Protein AF-A0A4U0V556-F1 (afdb_monomer_lite)

Secondary structure (DSSP, 8-state):
-HHHHHHHHHHHHHHHTSHHHHTTHHHHTT--TTT-TT-SSPPPP------HHHHHHHHHHHHHHT--GGGSTT-EEEEE--SSSSSS-EEEEE-HHHHHHHHHHHHHHTTTS---SBTTB--HHHHHHHHHHHHHHHHHHT--THHHHHHHHHHHHHTTT-----

Organism: NCBI:txid329884

Sequence (166 aa):
MRSMFKPLIRKLIYKMLRREVWGYWYMTSQSGVGADPDLKELRKPWADPYSGHLLLMISLFSMLFSDGEFDKSDSLVFNWDPIFFGMGPESFKYNRLTLQQAILTQMEQGGWMGVCCEPNMVFIVCNQFPLIATRYTDVFNGTNMIDDVLPKYKAAWDKRGMMAEN

InterPro domains:
  IPR041411 Linalool dehydratase/isomerase [PF18566] (1-165)

Radius of gyration: 17.26 Å; chains: 1; bounding box: 44×42×45 Å

pLDDT: mean 92.65, std 6.15, range [59.47, 98.44]

Structure (mmCIF, N/CA/C/O backbone):
data_AF-A0A4U0V556-F1
#
_entry.id   AF-A0A4U0V556-F1
#
loop_
_atom_site.group_PDB
_atom_site.id
_atom_site.type_symbol
_atom_site.label_atom_id
_atom_site.label_alt_id
_atom_site.label_comp_id
_atom_site.label_asym_id
_atom_site.label_entity_id
_atom_site.label_seq_id
_atom_site.pdbx_PDB_ins_code
_atom_site.Cartn_x
_atom_site.Cartn_y
_atom_site.Cartn_z
_atom_site.occupancy
_atom_site.B_iso_or_equiv
_atom_site.auth_seq_id
_atom_site.auth_comp_id
_atom_site.auth_asym_id
_atom_site.auth_atom_id
_atom_site.pdbx_PDB_model_num
ATOM 1 N N . MET A 1 1 ? -12.673 -15.980 21.680 1.00 61.88 1 MET A N 1
ATOM 2 C CA . MET A 1 1 ? -11.358 -16.102 21.003 1.00 61.88 1 MET A CA 1
ATOM 3 C C . MET A 1 1 ? -10.995 -14.897 20.134 1.00 61.88 1 MET A C 1
ATOM 5 O O . MET A 1 1 ? -9.919 -14.363 20.354 1.00 61.88 1 MET A O 1
ATOM 9 N N . ARG A 1 2 ? -11.847 -14.416 19.205 1.00 74.44 2 ARG A N 1
ATOM 10 C CA . ARG A 1 2 ? -11.521 -13.255 18.336 1.00 74.44 2 ARG A CA 1
ATOM 11 C C . ARG A 1 2 ? -11.023 -12.019 19.109 1.00 74.44 2 ARG A C 1
ATOM 13 O O . ARG A 1 2 ? -9.970 -11.484 18.787 1.00 74.44 2 ARG A O 1
ATOM 20 N N . SER A 1 3 ? -11.701 -11.626 20.185 1.00 79.81 3 SER A N 1
ATOM 21 C CA . SER A 1 3 ? -11.329 -10.458 21.004 1.00 79.81 3 SER A CA 1
ATOM 22 C C . SER A 1 3 ? -9.899 -10.487 21.565 1.00 79.81 3 SER A C 1
ATOM 24 O O . SER A 1 3 ? -9.290 -9.431 21.706 1.00 79.81 3 SER A O 1
ATOM 26 N N . MET A 1 4 ? -9.335 -11.671 21.830 1.00 90.06 4 MET A N 1
ATOM 27 C CA . MET A 1 4 ? -7.977 -11.827 22.367 1.00 90.06 4 MET A CA 1
ATOM 28 C C . MET A 1 4 ? -6.893 -11.469 21.339 1.00 90.06 4 MET A C 1
ATOM 30 O O . MET A 1 4 ? -5.843 -10.947 21.704 1.00 90.06 4 MET A O 1
ATOM 34 N N . PHE A 1 5 ? -7.146 -11.712 20.049 1.00 93.38 5 PHE A N 1
ATOM 35 C CA . PHE A 1 5 ? -6.176 -11.450 18.981 1.00 93.38 5 PHE A CA 1
ATOM 36 C C . PHE A 1 5 ? -6.197 -10.003 18.489 1.00 93.38 5 PHE A C 1
ATOM 38 O O . PHE A 1 5 ? -5.204 -9.538 17.931 1.00 93.38 5 PHE A O 1
ATOM 45 N N . LYS A 1 6 ? -7.287 -9.265 18.730 1.00 95.38 6 LYS A N 1
ATOM 46 C CA . LYS A 1 6 ? -7.443 -7.878 18.271 1.00 95.38 6 LYS A CA 1
ATOM 47 C C . LYS A 1 6 ? -6.286 -6.969 18.720 1.00 95.38 6 LYS A C 1
ATOM 49 O O . LYS A 1 6 ? -5.671 -6.344 17.857 1.00 95.38 6 LYS A O 1
ATOM 54 N N . PRO A 1 7 ? -5.880 -6.933 20.007 1.00 96.25 7 PRO A N 1
ATOM 55 C CA . PRO A 1 7 ? -4.743 -6.114 20.429 1.00 96.25 7 PRO A CA 1
ATOM 56 C C . PRO A 1 7 ? -3.407 -6.566 19.824 1.00 96.25 7 PRO A C 1
ATOM 58 O O . PRO A 1 7 ? -2.525 -5.737 19.615 1.00 96.25 7 PRO A O 1
ATOM 61 N N . LEU A 1 8 ? -3.243 -7.865 19.549 1.00 95.94 8 LEU A N 1
ATOM 62 C CA . LEU A 1 8 ? -2.014 -8.412 18.971 1.00 95.94 8 LEU A CA 1
ATOM 63 C C . LEU A 1 8 ? -1.870 -8.011 17.501 1.00 95.94 8 LEU A C 1
ATOM 65 O O . LEU A 1 8 ? -0.832 -7.471 17.124 1.00 95.94 8 LEU A O 1
ATOM 69 N N . ILE A 1 9 ? -2.920 -8.190 16.695 1.00 96.12 9 ILE A N 1
ATOM 70 C CA . ILE A 1 9 ? -2.917 -7.798 15.277 1.00 96.12 9 ILE A CA 1
ATOM 71 C C . ILE A 1 9 ? -2.755 -6.281 15.147 1.00 96.12 9 ILE A C 1
ATOM 73 O O . ILE A 1 9 ? -1.932 -5.827 14.356 1.00 96.12 9 ILE A O 1
ATOM 77 N N . ARG A 1 10 ? -3.438 -5.493 15.989 1.00 96.81 10 ARG A N 1
ATOM 78 C CA . ARG A 1 10 ? -3.252 -4.035 16.039 1.00 96.81 10 ARG A CA 1
ATOM 79 C C . ARG A 1 10 ? -1.791 -3.650 16.283 1.00 96.81 10 ARG A C 1
ATOM 81 O O . ARG A 1 10 ? -1.244 -2.809 15.579 1.00 96.81 10 ARG A O 1
ATOM 88 N N . LYS A 1 11 ? -1.129 -4.281 17.260 1.00 96.94 11 LYS A N 1
ATOM 89 C CA . LYS A 1 11 ? 0.296 -4.032 17.537 1.00 96.94 11 LYS A CA 1
ATOM 90 C C . LYS A 1 11 ? 1.192 -4.424 16.360 1.00 96.94 11 LYS A C 1
ATOM 92 O O . LYS A 1 11 ? 2.176 -3.734 16.117 1.00 96.94 11 LYS A O 1
ATOM 97 N N . LEU A 1 12 ? 0.873 -5.500 15.638 1.00 96.50 12 LEU A N 1
ATOM 98 C CA . LEU A 1 12 ? 1.609 -5.884 14.428 1.00 96.50 12 LEU A CA 1
ATOM 99 C C . LEU A 1 12 ? 1.450 -4.841 13.315 1.00 96.50 12 LEU A C 1
ATOM 101 O O . LEU A 1 12 ? 2.449 -4.458 12.718 1.00 96.50 12 LEU A O 1
ATOM 105 N N . ILE A 1 13 ? 0.237 -4.325 13.096 1.00 96.94 13 ILE A N 1
ATOM 106 C CA . ILE A 1 13 ? -0.017 -3.238 12.137 1.00 96.94 13 ILE A CA 1
ATOM 107 C C . ILE A 1 13 ? 0.815 -2.002 12.498 1.00 96.94 13 ILE A C 1
ATOM 109 O O . ILE A 1 13 ? 1.548 -1.496 11.656 1.00 96.94 13 ILE A O 1
ATOM 113 N N . TYR A 1 14 ? 0.801 -1.562 13.760 1.00 96.75 14 TYR A N 1
ATOM 114 C CA . TYR A 1 14 ? 1.622 -0.419 14.177 1.00 96.75 14 TYR A CA 1
ATOM 115 C C . TYR A 1 14 ? 3.126 -0.671 14.041 1.00 96.75 14 TYR A C 1
ATOM 117 O O . TYR A 1 14 ? 3.873 0.254 13.729 1.00 96.75 14 TYR A O 1
ATOM 125 N N . LYS A 1 15 ? 3.593 -1.913 14.230 1.00 96.94 15 LYS A N 1
ATOM 126 C CA . LYS A 1 15 ? 4.992 -2.259 13.948 1.00 96.94 15 LYS A CA 1
ATOM 127 C C . LYS A 1 15 ? 5.330 -2.111 12.466 1.00 96.94 15 LYS A C 1
ATOM 129 O O . LYS A 1 15 ? 6.434 -1.677 12.183 1.00 96.94 15 LYS A O 1
ATOM 134 N N . MET A 1 16 ? 4.411 -2.407 11.549 1.00 95.81 16 MET A N 1
ATOM 135 C CA . MET A 1 16 ? 4.637 -2.226 10.109 1.00 95.81 16 MET A CA 1
ATOM 136 C C . MET A 1 16 ? 4.766 -0.753 9.689 1.00 95.81 16 MET A C 1
ATOM 138 O O . MET A 1 16 ? 5.393 -0.473 8.674 1.00 95.81 16 MET A O 1
ATOM 142 N N . LEU A 1 17 ? 4.222 0.190 10.468 1.00 95.25 17 LEU A N 1
ATOM 143 C CA . LEU A 1 17 ? 4.350 1.634 10.206 1.00 95.25 17 LEU A CA 1
ATOM 144 C C . LEU A 1 17 ? 5.705 2.212 10.634 1.00 95.25 17 LEU A C 1
ATOM 146 O O . LEU A 1 17 ? 6.052 3.341 10.284 1.00 95.25 17 LEU A O 1
ATOM 150 N N . ARG A 1 18 ? 6.484 1.454 11.407 1.00 95.06 18 ARG A N 1
ATOM 151 C CA . ARG A 1 18 ? 7.789 1.887 11.897 1.00 95.06 18 ARG A CA 1
ATOM 152 C C . ARG A 1 18 ? 8.787 2.032 10.756 1.00 95.06 18 ARG A C 1
ATOM 154 O O . ARG A 1 18 ? 8.919 1.123 9.939 1.00 95.06 18 ARG A O 1
ATOM 161 N N . ARG A 1 19 ? 9.551 3.128 10.757 1.00 92.81 19 ARG A N 1
ATOM 162 C CA . ARG A 1 19 ? 10.582 3.404 9.745 1.00 92.81 19 ARG A CA 1
ATOM 163 C C . ARG A 1 19 ? 11.612 2.288 9.627 1.00 92.81 19 ARG A C 1
ATOM 165 O O . ARG A 1 19 ? 12.120 2.050 8.544 1.00 92.81 19 ARG A O 1
ATOM 172 N N . GLU A 1 20 ? 11.887 1.544 10.689 1.00 93.31 20 GLU A N 1
ATOM 173 C CA . GLU A 1 20 ? 12.808 0.406 10.631 1.00 93.31 20 GLU A CA 1
ATOM 174 C C . GLU A 1 20 ? 12.302 -0.747 9.747 1.00 93.31 20 GLU A C 1
ATOM 176 O O . GLU A 1 20 ? 13.102 -1.574 9.322 1.00 93.31 20 GLU A O 1
ATOM 181 N N . VAL A 1 21 ? 10.998 -0.809 9.454 1.00 93.81 21 VAL A N 1
ATOM 182 C CA . VAL A 1 21 ? 10.405 -1.831 8.578 1.00 93.81 21 VAL A CA 1
ATOM 183 C C . VAL A 1 21 ? 10.465 -1.426 7.111 1.00 93.81 21 VAL A C 1
ATOM 185 O O . VAL A 1 21 ? 10.749 -2.266 6.265 1.00 93.81 21 VAL A O 1
ATOM 188 N N . TRP A 1 22 ? 10.203 -0.159 6.795 1.00 92.94 22 TRP A N 1
ATOM 189 C CA . TRP A 1 22 ? 10.047 0.298 5.408 1.00 92.94 22 TRP A CA 1
ATOM 190 C C . TRP A 1 22 ? 11.129 1.279 4.951 1.00 92.94 22 TRP A C 1
ATOM 192 O O . TRP A 1 22 ? 11.259 1.527 3.762 1.00 92.94 22 TRP A O 1
ATOM 202 N N . GLY A 1 23 ? 11.940 1.830 5.851 1.00 91.88 23 GLY A N 1
ATOM 203 C CA . GLY A 1 23 ? 12.896 2.902 5.552 1.00 91.88 23 GLY A CA 1
ATOM 204 C C . GLY A 1 23 ? 14.023 2.494 4.605 1.00 91.88 23 GLY A C 1
ATOM 205 O O . GLY A 1 23 ? 14.613 3.356 3.957 1.00 91.88 23 GLY A O 1
ATOM 206 N N . TYR A 1 24 ? 14.282 1.188 4.459 1.00 91.25 24 TYR A N 1
ATOM 207 C CA . TYR A 1 24 ? 15.180 0.667 3.423 1.00 91.25 24 TYR A CA 1
ATOM 208 C C . TYR A 1 24 ? 14.713 1.063 2.012 1.00 91.25 24 TYR A C 1
ATOM 210 O O . TYR A 1 24 ? 15.538 1.236 1.114 1.00 91.25 24 TYR A O 1
ATOM 218 N N . TRP A 1 25 ? 13.400 1.254 1.835 1.00 90.81 25 TRP A N 1
ATOM 219 C CA . TRP A 1 25 ? 12.771 1.590 0.566 1.00 90.81 25 TRP A CA 1
ATOM 220 C C . TRP A 1 25 ? 13.351 2.845 -0.065 1.00 90.81 25 TRP A C 1
ATOM 222 O O . TRP A 1 25 ? 13.586 2.866 -1.268 1.00 90.81 25 TRP A O 1
ATOM 232 N N . TYR A 1 26 ? 13.667 3.858 0.742 1.00 90.31 26 TYR A N 1
ATOM 233 C CA . TYR A 1 26 ? 14.275 5.089 0.247 1.00 90.31 26 TYR A CA 1
ATOM 234 C C . TYR A 1 26 ? 15.522 4.801 -0.600 1.00 90.31 26 TYR A C 1
ATOM 236 O O . TYR A 1 26 ? 15.685 5.353 -1.686 1.00 90.31 26 TYR A O 1
ATOM 244 N N . MET A 1 27 ? 16.365 3.866 -0.153 1.00 90.75 27 MET A N 1
ATOM 245 C CA . MET A 1 27 ? 17.551 3.456 -0.901 1.00 90.75 27 MET A CA 1
ATOM 246 C C . MET A 1 27 ? 17.195 2.559 -2.088 1.00 90.75 27 MET A C 1
ATOM 248 O O . MET A 1 27 ? 17.664 2.813 -3.193 1.00 90.75 27 MET A O 1
ATOM 252 N N . THR A 1 28 ? 16.341 1.555 -1.887 1.00 91.12 28 THR A N 1
ATOM 253 C CA . THR A 1 28 ? 15.941 0.604 -2.939 1.00 91.12 28 THR A CA 1
ATOM 254 C C . THR A 1 28 ? 15.227 1.274 -4.115 1.00 91.12 28 THR A C 1
ATOM 256 O O . THR A 1 28 ? 15.431 0.880 -5.261 1.00 91.12 28 THR A O 1
ATOM 259 N N . SER A 1 29 ? 14.437 2.315 -3.853 1.00 90.50 29 SER A N 1
ATOM 260 C CA . SER A 1 29 ? 13.661 3.062 -4.849 1.00 90.50 29 SER A CA 1
ATOM 261 C C . SER A 1 29 ? 14.529 3.694 -5.950 1.00 90.50 29 SER A C 1
ATOM 263 O O . SER A 1 29 ? 14.090 3.862 -7.088 1.00 90.50 29 SER A O 1
ATOM 265 N N . GLN A 1 30 ? 15.807 3.940 -5.655 1.00 92.69 30 GLN A N 1
ATOM 266 C CA . GLN A 1 30 ? 16.780 4.497 -6.596 1.00 92.69 30 GLN A CA 1
ATOM 267 C C . GLN A 1 30 ? 17.181 3.525 -7.721 1.00 92.69 30 GLN A C 1
ATOM 269 O O . GLN A 1 30 ? 17.768 3.956 -8.716 1.00 92.69 30 GLN A O 1
ATOM 274 N N . SER A 1 31 ? 16.802 2.245 -7.612 1.00 92.44 31 SER A N 1
ATOM 275 C CA . SER A 1 31 ? 17.147 1.167 -8.547 1.00 92.44 31 SER A CA 1
ATOM 276 C C . SER A 1 31 ? 18.655 0.875 -8.620 1.00 92.44 31 SER A C 1
ATOM 278 O O . SER A 1 31 ? 19.474 1.450 -7.904 1.00 92.44 31 SER A O 1
ATOM 280 N N . GLY A 1 32 ? 19.026 -0.069 -9.480 1.00 92.75 32 GLY A N 1
ATOM 281 C CA . GLY A 1 32 ? 20.406 -0.398 -9.811 1.00 92.75 32 GLY A CA 1
ATOM 282 C C . GLY A 1 32 ? 20.486 -1.111 -11.157 1.00 92.75 32 GLY A C 1
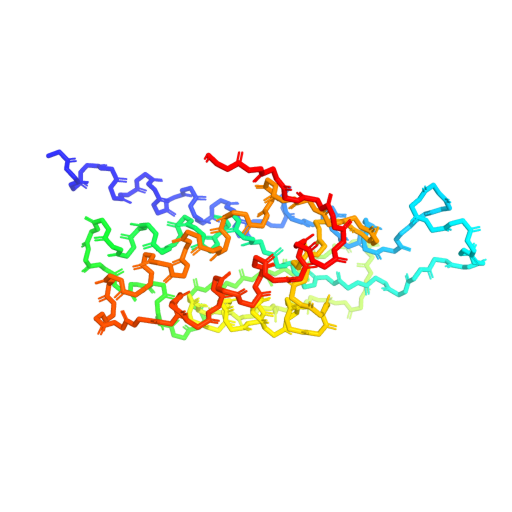ATOM 283 O O . GLY A 1 32 ? 19.493 -1.657 -11.635 1.00 92.75 32 GLY A O 1
ATOM 284 N N . VAL A 1 33 ? 21.682 -1.149 -11.750 1.00 93.88 33 VAL A N 1
ATOM 285 C CA . VAL A 1 33 ? 21.904 -1.683 -13.111 1.00 93.88 33 VAL A CA 1
ATOM 286 C C . VAL A 1 33 ? 21.487 -3.147 -13.298 1.00 93.88 33 VAL A C 1
ATOM 288 O O . VAL A 1 33 ? 21.217 -3.574 -14.412 1.00 93.88 33 VAL A O 1
ATOM 291 N N . GLY A 1 34 ? 21.395 -3.925 -12.213 1.00 90.81 34 GLY A N 1
ATOM 292 C CA . GLY A 1 34 ? 20.877 -5.296 -12.262 1.00 90.81 34 GLY A CA 1
ATOM 293 C C . GLY A 1 34 ? 19.364 -5.381 -12.509 1.00 90.81 34 GLY A C 1
ATOM 294 O O . GLY A 1 34 ? 18.911 -6.331 -13.136 1.00 90.81 34 GLY A O 1
ATOM 295 N N . ALA A 1 35 ? 18.593 -4.395 -12.040 1.00 87.81 35 ALA A N 1
ATOM 296 C CA . ALA A 1 35 ? 17.143 -4.300 -12.255 1.00 87.81 35 ALA A CA 1
ATOM 297 C C . ALA A 1 35 ? 16.779 -3.369 -13.430 1.00 87.81 35 ALA A C 1
ATOM 299 O O . ALA A 1 35 ? 15.662 -3.409 -13.947 1.00 87.81 35 ALA A O 1
ATOM 300 N N . ASP A 1 36 ? 17.712 -2.513 -13.848 1.00 90.38 36 ASP A N 1
ATOM 301 C CA . ASP A 1 36 ? 17.558 -1.574 -14.957 1.00 90.38 36 ASP A CA 1
ATOM 302 C C . ASP A 1 36 ? 18.888 -1.428 -15.725 1.00 90.38 36 ASP A C 1
ATOM 304 O O . ASP A 1 36 ? 19.693 -0.556 -15.392 1.00 90.38 36 ASP A O 1
ATOM 308 N N . PRO A 1 37 ? 19.165 -2.288 -16.724 1.00 92.50 37 PRO A N 1
ATOM 309 C CA . PRO A 1 37 ? 20.447 -2.292 -17.440 1.00 92.50 37 PRO A CA 1
ATOM 310 C C . PRO A 1 37 ? 20.787 -0.978 -18.154 1.00 92.50 37 PRO A C 1
ATOM 312 O O . PRO A 1 37 ? 21.962 -0.682 -18.379 1.00 92.50 37 PRO A O 1
ATOM 315 N N . ASP A 1 38 ? 19.774 -0.178 -18.492 1.00 93.00 38 ASP A N 1
ATOM 316 C CA . ASP A 1 38 ? 19.943 1.096 -19.191 1.00 93.00 38 ASP A CA 1
ATOM 317 C C . ASP A 1 38 ? 20.178 2.279 -18.238 1.00 93.00 38 ASP A C 1
ATOM 319 O O . ASP A 1 38 ? 20.484 3.387 -18.692 1.00 93.00 38 ASP A O 1
ATOM 323 N N . LEU A 1 39 ? 20.099 2.051 -16.921 1.00 94.00 39 LEU A N 1
ATOM 324 C CA . LEU A 1 39 ? 20.255 3.071 -15.889 1.00 94.00 39 LEU A CA 1
ATOM 325 C C . LEU A 1 39 ? 21.634 3.746 -15.969 1.00 94.00 39 LEU A C 1
ATOM 327 O O . LEU A 1 39 ? 22.672 3.111 -15.777 1.00 94.00 39 LEU A O 1
ATOM 331 N N . LYS A 1 40 ? 21.647 5.057 -16.242 1.00 94.94 40 LYS A N 1
ATOM 332 C CA . LYS A 1 40 ? 22.875 5.877 -16.314 1.00 94.94 40 LYS A CA 1
ATOM 333 C C . LYS A 1 40 ? 23.192 6.612 -15.015 1.00 94.94 40 LYS A C 1
ATOM 335 O O . LYS A 1 40 ? 24.354 6.884 -14.736 1.00 94.94 40 LYS A O 1
ATOM 340 N N . GLU A 1 41 ? 22.166 6.901 -14.225 1.00 95.12 41 GLU A N 1
ATOM 341 C CA . GLU A 1 41 ? 22.252 7.530 -12.910 1.00 95.12 41 GLU A CA 1
ATOM 342 C C . GLU A 1 41 ? 21.183 6.943 -11.988 1.00 95.12 41 GLU A C 1
ATOM 344 O O . GLU A 1 41 ? 20.167 6.431 -12.461 1.00 95.12 41 GLU A O 1
ATOM 349 N N . LEU A 1 42 ? 21.406 7.002 -10.674 1.00 93.94 42 LEU A N 1
ATOM 350 C CA . LEU A 1 42 ? 20.409 6.564 -9.700 1.00 93.94 42 LEU A CA 1
ATOM 351 C C . LEU A 1 42 ? 19.113 7.366 -9.867 1.00 93.94 42 LEU A C 1
ATOM 353 O O . LEU A 1 42 ? 19.141 8.586 -10.041 1.00 93.94 42 LEU A O 1
ATOM 357 N N . ARG A 1 43 ? 17.966 6.683 -9.790 1.00 92.00 43 ARG A N 1
ATOM 358 C CA . ARG A 1 43 ? 16.663 7.357 -9.830 1.00 92.00 43 ARG A CA 1
ATOM 359 C C . ARG A 1 43 ? 16.517 8.255 -8.604 1.00 92.00 43 ARG A C 1
ATOM 361 O O . ARG A 1 43 ? 17.107 7.994 -7.558 1.00 92.00 43 ARG A O 1
ATOM 368 N N . LYS A 1 44 ? 15.679 9.289 -8.707 1.00 90.62 44 LYS A N 1
ATOM 369 C CA . LYS A 1 44 ? 15.328 10.101 -7.536 1.00 90.62 44 LYS A CA 1
ATOM 370 C C . LYS A 1 44 ? 14.670 9.202 -6.481 1.00 90.62 44 LYS A C 1
ATOM 372 O O . LYS A 1 44 ? 13.698 8.526 -6.825 1.00 90.62 44 LYS A O 1
ATOM 377 N N . PRO A 1 45 ? 15.172 9.183 -5.236 1.00 87.25 45 PRO A N 1
ATOM 378 C CA . PRO A 1 45 ? 14.556 8.393 -4.185 1.00 87.25 45 PRO A CA 1
ATOM 379 C C . PRO A 1 45 ? 13.162 8.937 -3.865 1.00 87.25 45 PRO A C 1
ATOM 381 O O . PRO A 1 45 ? 12.935 10.147 -3.926 1.00 87.25 45 PRO A O 1
ATOM 384 N N . TRP A 1 46 ? 12.244 8.056 -3.474 1.00 83.81 46 TRP A N 1
ATOM 385 C CA . TRP A 1 46 ? 10.972 8.456 -2.875 1.00 83.81 46 TRP A CA 1
ATOM 386 C C . TRP A 1 46 ? 10.756 7.706 -1.563 1.00 83.81 46 TRP A C 1
ATOM 388 O O . TRP A 1 46 ? 10.890 6.486 -1.488 1.00 83.81 46 TRP A O 1
ATOM 398 N N . ALA A 1 47 ? 10.449 8.456 -0.505 1.00 77.50 47 ALA A N 1
ATOM 399 C CA . ALA A 1 47 ? 10.307 7.912 0.843 1.00 77.50 47 ALA A CA 1
ATOM 400 C C . ALA A 1 47 ? 8.919 7.312 1.118 1.00 77.50 47 ALA A C 1
ATOM 402 O O . ALA A 1 47 ? 8.741 6.692 2.158 1.00 77.50 47 ALA A O 1
ATOM 403 N N . ASP A 1 48 ? 7.961 7.485 0.206 1.00 76.88 48 ASP A N 1
ATOM 404 C CA . ASP A 1 48 ? 6.572 7.052 0.359 1.00 76.88 48 ASP A CA 1
ATOM 405 C C . ASP A 1 48 ? 6.423 5.530 0.137 1.00 76.88 48 ASP A C 1
ATOM 407 O O . ASP A 1 48 ? 6.573 5.061 -1.002 1.00 76.88 48 ASP A O 1
ATOM 411 N N . PRO A 1 49 ? 6.180 4.733 1.198 1.00 76.69 49 PRO A N 1
ATOM 412 C CA . PRO A 1 49 ? 6.196 3.282 1.115 1.00 76.69 49 PRO A CA 1
ATOM 413 C C . PRO A 1 49 ? 4.778 2.732 0.906 1.00 76.69 49 PRO A C 1
ATOM 415 O O . PRO A 1 49 ? 3.949 2.706 1.818 1.00 76.69 49 PRO A O 1
ATOM 418 N N . TYR A 1 50 ? 4.503 2.190 -0.277 1.00 72.81 50 TYR A N 1
ATOM 419 C CA . TYR A 1 50 ? 3.267 1.445 -0.520 1.00 72.81 50 TYR A CA 1
ATOM 420 C C . TYR A 1 50 ? 3.481 -0.038 -0.224 1.00 72.81 50 TYR A C 1
ATOM 422 O O . TYR A 1 50 ? 4.376 -0.668 -0.780 1.00 72.81 50 TYR A O 1
ATOM 430 N N . SER A 1 51 ? 2.648 -0.625 0.641 1.00 80.00 51 SER A N 1
ATOM 431 C CA . SER A 1 51 ? 2.736 -2.053 0.961 1.00 80.00 51 SER A CA 1
ATOM 432 C C . SER A 1 51 ? 1.384 -2.743 0.860 1.00 80.00 51 SER A C 1
ATOM 434 O O . SER A 1 51 ? 0.479 -2.518 1.668 1.00 80.00 51 SER A O 1
ATOM 436 N N . GLY A 1 52 ? 1.280 -3.669 -0.094 1.00 91.00 52 GLY A N 1
ATOM 437 C CA . GLY A 1 52 ? 0.142 -4.579 -0.201 1.00 91.00 52 GLY A CA 1
ATOM 438 C C . GLY A 1 52 ? -0.056 -5.445 1.048 1.00 91.00 52 GLY A C 1
ATOM 439 O O . GLY A 1 52 ? -1.190 -5.731 1.424 1.00 91.00 52 GLY A O 1
ATOM 440 N N . HIS A 1 53 ? 1.030 -5.807 1.742 1.00 94.12 53 HIS A N 1
ATOM 441 C CA . HIS A 1 53 ? 0.962 -6.553 3.002 1.00 94.12 53 HIS A CA 1
ATOM 442 C C . HIS A 1 53 ? 0.299 -5.737 4.110 1.00 94.12 53 HIS A C 1
ATOM 444 O O . HIS A 1 53 ? -0.573 -6.254 4.808 1.00 94.12 53 HIS A O 1
ATOM 450 N N . LEU A 1 54 ? 0.677 -4.463 4.260 1.00 95.94 54 LEU A N 1
ATOM 451 C CA . LEU A 1 54 ? 0.036 -3.592 5.241 1.00 95.94 54 LEU A CA 1
ATOM 452 C C . LEU A 1 54 ? -1.457 -3.455 4.939 1.00 95.94 54 LEU A C 1
ATOM 454 O O . LEU A 1 54 ? -2.267 -3.623 5.851 1.00 95.94 54 LEU A O 1
ATOM 458 N N . LEU A 1 55 ? -1.815 -3.219 3.670 1.00 97.25 55 LEU A N 1
ATOM 459 C CA . LEU A 1 55 ? -3.212 -3.123 3.250 1.00 97.25 55 LEU A CA 1
ATOM 460 C C . LEU A 1 55 ? -3.992 -4.413 3.566 1.00 97.25 55 LEU A C 1
ATOM 462 O O . LEU A 1 55 ? -5.123 -4.346 4.053 1.00 97.25 55 LEU A O 1
ATOM 466 N N . LEU A 1 56 ? -3.389 -5.587 3.358 1.00 97.75 56 LEU A N 1
ATOM 467 C CA . LEU A 1 56 ? -3.993 -6.859 3.754 1.00 97.75 56 LEU A CA 1
ATOM 468 C C . LEU A 1 56 ? -4.226 -6.925 5.263 1.00 97.75 56 LEU A C 1
ATOM 470 O O . LEU A 1 56 ? -5.324 -7.275 5.692 1.00 97.75 56 LEU A O 1
ATOM 474 N N . MET A 1 57 ? -3.215 -6.593 6.069 1.00 97.50 57 MET A N 1
ATOM 475 C CA . MET A 1 57 ? -3.306 -6.673 7.528 1.00 97.50 57 MET A CA 1
ATOM 476 C C . MET A 1 57 ? -4.419 -5.780 8.082 1.00 97.50 57 MET A C 1
ATOM 478 O O . MET A 1 57 ? -5.203 -6.239 8.914 1.00 97.50 57 MET A O 1
ATOM 482 N N . ILE A 1 58 ? -4.524 -4.534 7.607 1.00 97.69 58 ILE A N 1
ATOM 483 C CA . ILE A 1 58 ? -5.565 -3.595 8.055 1.00 97.69 58 ILE A CA 1
ATOM 484 C C . ILE A 1 58 ? -6.956 -4.005 7.563 1.00 97.69 58 ILE A C 1
ATOM 486 O O . ILE A 1 58 ? -7.911 -3.952 8.332 1.00 97.69 58 ILE A O 1
ATOM 490 N N . SER A 1 59 ? -7.081 -4.483 6.322 1.00 98.00 59 SER A N 1
ATOM 491 C CA . SER A 1 59 ? -8.382 -4.886 5.768 1.00 98.00 59 SER A CA 1
ATOM 492 C C . SER A 1 59 ? -8.889 -6.166 6.432 1.00 98.00 59 SER A C 1
ATOM 494 O O . SER A 1 59 ? -10.066 -6.266 6.778 1.00 98.00 59 SER A O 1
ATOM 496 N N . LEU A 1 60 ? -7.986 -7.112 6.714 1.00 97.44 60 LEU A N 1
ATOM 497 C CA . LEU A 1 60 ? -8.282 -8.292 7.525 1.00 97.44 60 LEU A CA 1
ATOM 498 C C . LEU A 1 60 ? -8.704 -7.897 8.942 1.00 97.44 60 LEU A C 1
ATOM 500 O O . LEU A 1 60 ? -9.654 -8.467 9.471 1.00 97.44 60 LEU A O 1
ATOM 504 N N . PHE A 1 61 ? -8.013 -6.937 9.562 1.00 97.25 61 PHE A N 1
ATOM 505 C CA . PHE A 1 61 ? -8.360 -6.447 10.892 1.00 97.25 61 PHE A CA 1
ATOM 506 C C . PHE A 1 61 ? -9.787 -5.888 10.929 1.00 97.25 61 PHE A C 1
ATOM 508 O O . PHE A 1 61 ? -10.582 -6.305 11.778 1.00 97.25 61 PHE A O 1
ATOM 515 N N . SER A 1 62 ? -10.124 -5.003 9.989 1.00 97.25 62 SER A N 1
ATOM 516 C CA . SER A 1 62 ? -11.455 -4.403 9.906 1.00 97.25 62 SER A CA 1
ATOM 517 C C . SER A 1 62 ? -12.537 -5.448 9.674 1.00 97.25 62 SER A C 1
ATOM 519 O O . SER A 1 62 ? -13.513 -5.487 10.421 1.00 97.25 62 SER A O 1
ATOM 521 N N . MET A 1 63 ? -12.322 -6.370 8.732 1.00 96.25 63 MET A N 1
ATOM 522 C CA . MET A 1 63 ? -13.259 -7.457 8.451 1.00 96.25 63 MET A CA 1
ATOM 523 C C . MET A 1 63 ? -13.436 -8.408 9.650 1.00 96.25 63 MET A C 1
ATOM 525 O O . MET A 1 63 ? -14.557 -8.768 10.002 1.00 96.25 63 MET A O 1
ATOM 529 N N . LEU A 1 64 ? -12.346 -8.830 10.302 1.00 95.62 64 LEU A N 1
ATOM 530 C CA . LEU A 1 64 ? -12.381 -9.855 11.352 1.00 95.62 64 LEU A CA 1
ATOM 531 C C . LEU A 1 64 ? -13.007 -9.357 12.661 1.00 95.62 64 LEU A C 1
ATOM 533 O O . LEU A 1 64 ? -13.636 -10.140 13.383 1.00 95.62 64 LEU A O 1
ATOM 537 N N . PHE A 1 65 ? -12.801 -8.079 12.987 1.00 95.88 65 PHE A N 1
ATOM 538 C CA . PHE A 1 65 ? -13.240 -7.479 14.249 1.00 95.88 65 PHE A CA 1
ATOM 539 C C . PHE A 1 65 ? -14.375 -6.473 14.101 1.00 95.88 65 PHE A C 1
ATOM 541 O O . PHE A 1 65 ? -14.756 -5.878 15.111 1.00 95.88 65 PHE A O 1
ATOM 548 N N . SER A 1 66 ? -14.881 -6.292 12.879 1.00 95.38 66 SER A N 1
ATOM 549 C CA . SER A 1 66 ? -15.870 -5.275 12.525 1.00 95.38 66 SER A CA 1
ATOM 550 C C . SER A 1 66 ? -15.476 -3.895 13.068 1.00 95.38 66 SER A C 1
ATOM 552 O O . SER A 1 66 ? -16.259 -3.236 13.748 1.00 95.38 66 SER A O 1
ATOM 554 N N . ASP A 1 67 ? -14.223 -3.493 12.834 1.00 96.12 67 ASP A N 1
ATOM 555 C CA . ASP A 1 67 ? -13.630 -2.279 13.407 1.00 96.12 67 ASP A CA 1
ATOM 556 C C . ASP A 1 67 ? -12.988 -1.392 12.329 1.00 96.12 67 ASP A C 1
ATOM 558 O O . ASP A 1 67 ? -12.012 -1.769 11.680 1.00 96.12 67 ASP A O 1
ATOM 562 N N . GLY A 1 68 ? -13.537 -0.188 12.168 1.00 96.31 68 GLY A N 1
ATOM 563 C CA . GLY A 1 68 ? -13.068 0.827 11.224 1.00 96.31 68 GLY A CA 1
ATOM 564 C C . GLY A 1 68 ? -11.989 1.762 11.781 1.00 96.31 68 GLY A C 1
ATOM 565 O O . GLY A 1 68 ? -11.882 2.892 11.312 1.00 96.31 68 GLY A O 1
ATOM 566 N N . GLU A 1 69 ? -11.209 1.378 12.802 1.00 96.31 69 GLU A N 1
ATOM 567 C CA . GLU A 1 69 ? -10.196 2.279 13.382 1.00 96.31 69 GLU A CA 1
ATOM 568 C C . GLU A 1 69 ? -9.198 2.819 12.347 1.00 96.31 69 GLU A C 1
ATOM 570 O O . GLU A 1 69 ? -8.815 3.987 12.428 1.00 96.31 69 GLU A O 1
ATOM 575 N N . PHE A 1 70 ? -8.854 2.002 11.348 1.00 97.25 70 PHE A N 1
ATOM 576 C CA . PHE A 1 70 ? -7.949 2.355 10.251 1.00 97.25 70 PHE A CA 1
ATOM 577 C C . PHE A 1 70 ? -8.643 3.061 9.074 1.00 97.25 70 PHE A C 1
ATOM 579 O O . PHE A 1 70 ? -7.998 3.349 8.071 1.00 97.25 70 PHE A O 1
ATOM 586 N N . ASP A 1 71 ? -9.937 3.372 9.184 1.00 96.56 71 ASP A N 1
ATOM 587 C CA . ASP A 1 71 ? -10.658 4.204 8.208 1.00 96.56 71 ASP A CA 1
ATOM 588 C C . ASP A 1 71 ? -10.647 5.681 8.606 1.00 96.56 71 ASP A C 1
ATOM 590 O O . ASP A 1 71 ? -10.903 6.563 7.785 1.00 96.56 71 ASP A O 1
ATOM 594 N N . LYS A 1 72 ? -10.315 5.971 9.870 1.00 96.56 72 LYS A N 1
ATOM 595 C CA . LYS A 1 72 ? -10.157 7.340 10.361 1.00 96.56 72 LYS A CA 1
ATOM 596 C C . LYS A 1 72 ? -9.050 8.046 9.583 1.00 96.56 72 LYS A C 1
ATOM 598 O O . LYS A 1 72 ? -8.051 7.422 9.211 1.00 96.56 72 LYS A O 1
ATOM 603 N N . SER A 1 73 ? -9.222 9.352 9.373 1.00 94.94 73 SER A N 1
ATOM 604 C CA . SER A 1 73 ? -8.187 10.193 8.764 1.00 94.94 73 SER A CA 1
ATOM 605 C C . SER A 1 73 ? -6.871 10.032 9.513 1.00 94.94 73 SER A C 1
ATOM 607 O O . SER A 1 73 ? -6.866 9.988 10.744 1.00 94.94 73 SER A O 1
ATOM 609 N N . ASP A 1 74 ? -5.776 9.952 8.761 1.00 90.25 74 ASP A N 1
ATOM 610 C CA . ASP A 1 74 ? -4.408 9.883 9.281 1.00 90.25 74 ASP A CA 1
ATOM 611 C C . ASP A 1 74 ? -4.184 8.729 10.279 1.00 90.25 74 ASP A C 1
ATOM 613 O O . ASP A 1 74 ? -3.341 8.812 11.169 1.00 90.25 74 ASP A O 1
ATOM 617 N N . SER A 1 75 ? -4.946 7.639 10.158 1.00 95.81 75 SER A N 1
ATOM 618 C CA . SER A 1 75 ? -4.783 6.451 11.009 1.00 95.81 75 SER A CA 1
ATOM 619 C C . SER A 1 75 ? -3.515 5.654 10.684 1.00 95.81 75 SER A C 1
ATOM 621 O O . SER A 1 75 ? -3.039 4.885 11.522 1.00 95.81 75 SER A O 1
ATOM 623 N N . LEU A 1 76 ? -2.953 5.857 9.492 1.00 95.81 76 LEU A N 1
ATOM 624 C CA . LEU A 1 76 ? -1.692 5.291 9.034 1.00 95.81 76 LEU A CA 1
ATOM 625 C C . LEU A 1 76 ? -0.745 6.449 8.718 1.00 95.81 76 LEU A C 1
ATOM 627 O O . LEU A 1 76 ? -0.954 7.180 7.752 1.00 95.81 76 LEU A O 1
ATOM 631 N N . VAL A 1 77 ? 0.288 6.629 9.537 1.00 95.50 77 VAL A N 1
ATOM 632 C CA . VAL A 1 77 ? 1.281 7.692 9.340 1.00 95.50 77 VAL A CA 1
ATOM 633 C C . VAL A 1 77 ? 2.665 7.073 9.256 1.00 95.50 77 VAL A C 1
ATOM 635 O O . VAL A 1 77 ? 3.116 6.415 10.193 1.00 95.50 77 VAL A O 1
ATOM 638 N N . PHE A 1 78 ? 3.336 7.315 8.137 1.00 94.88 78 PHE A N 1
ATOM 639 C CA . PHE A 1 78 ? 4.726 6.956 7.914 1.00 94.88 78 PHE A CA 1
ATOM 640 C C . PHE A 1 78 ? 5.581 8.201 8.092 1.00 94.88 78 PHE A C 1
ATOM 642 O O . PHE A 1 78 ? 5.466 9.149 7.319 1.00 94.88 78 PHE A O 1
ATOM 649 N N . ASN A 1 79 ? 6.425 8.202 9.120 1.00 94.12 79 ASN A N 1
ATOM 650 C CA . ASN A 1 79 ? 7.347 9.303 9.370 1.00 94.12 79 ASN A CA 1
ATOM 651 C C . ASN A 1 79 ? 8.724 8.960 8.813 1.00 94.12 79 ASN A C 1
ATOM 653 O O . ASN A 1 79 ? 9.357 7.991 9.237 1.00 94.12 79 ASN A O 1
ATOM 657 N N . TRP A 1 80 ? 9.177 9.764 7.863 1.00 93.12 80 TRP A N 1
ATOM 658 C CA . TRP A 1 80 ? 10.532 9.748 7.352 1.00 93.12 80 TRP A CA 1
ATOM 659 C C . TRP A 1 80 ? 11.349 10.802 8.096 1.00 93.12 80 TRP A C 1
ATOM 661 O O . TRP A 1 80 ? 11.246 11.986 7.805 1.00 93.12 80 TRP A O 1
ATOM 671 N N . ASP A 1 81 ? 12.136 10.379 9.085 1.00 92.69 81 ASP A N 1
ATOM 672 C CA . ASP A 1 81 ? 12.902 11.259 9.979 1.00 92.69 81 ASP A CA 1
ATOM 673 C C . ASP A 1 81 ? 14.387 10.840 10.117 1.00 92.69 81 ASP A C 1
ATOM 675 O O . ASP A 1 81 ? 14.877 10.489 11.200 1.00 92.69 81 ASP A O 1
ATOM 679 N N . PRO A 1 82 ? 15.161 10.806 9.016 1.00 90.31 82 PRO A N 1
ATOM 680 C CA . PRO A 1 82 ? 16.608 10.612 9.095 1.00 90.31 82 PRO A CA 1
ATOM 681 C C . PRO A 1 82 ? 17.292 11.745 9.874 1.00 90.31 82 PRO A C 1
ATOM 683 O O . PRO A 1 82 ? 17.071 12.922 9.624 1.00 90.31 82 PRO A O 1
ATOM 686 N N . ILE A 1 83 ? 18.136 11.368 10.843 1.00 88.81 83 ILE A N 1
ATOM 687 C CA . ILE A 1 83 ? 18.848 12.317 11.720 1.00 88.81 83 ILE A CA 1
ATOM 688 C C . ILE A 1 83 ? 20.111 12.858 11.039 1.00 88.81 83 ILE A C 1
ATOM 690 O O . ILE A 1 83 ? 20.474 14.014 11.219 1.00 88.81 83 ILE A O 1
ATOM 694 N N . PHE A 1 84 ? 20.798 12.013 10.267 1.00 89.25 84 PHE A N 1
ATOM 695 C CA . PHE A 1 84 ? 22.135 12.307 9.739 1.00 89.25 84 PHE A CA 1
ATOM 696 C C . PHE A 1 84 ? 22.156 12.675 8.246 1.00 89.25 84 PHE A C 1
ATOM 698 O O . PHE A 1 84 ? 23.228 12.905 7.696 1.00 89.25 84 PHE A O 1
ATOM 705 N N . PHE A 1 85 ? 21.002 12.697 7.572 1.00 85.44 85 PHE A N 1
ATOM 706 C CA . PHE A 1 85 ? 20.868 13.049 6.153 1.00 85.44 85 PHE A CA 1
ATOM 707 C C . PHE A 1 85 ? 19.424 13.462 5.837 1.00 85.44 85 PHE A C 1
ATOM 709 O O . PHE A 1 85 ? 18.527 13.147 6.609 1.00 85.44 85 PHE A O 1
ATOM 716 N N . GLY A 1 86 ? 19.187 14.125 4.702 1.00 83.94 86 GLY A N 1
ATOM 717 C CA . GLY A 1 86 ? 17.850 14.559 4.268 1.00 83.94 86 GLY A CA 1
ATOM 718 C C . GLY A 1 86 ? 17.579 16.052 4.483 1.00 83.94 86 GLY A C 1
ATOM 719 O O . GLY A 1 86 ? 18.441 16.788 4.954 1.00 83.94 86 GLY A O 1
ATOM 720 N N . MET A 1 87 ? 16.377 16.495 4.105 1.00 87.50 87 MET A N 1
ATOM 721 C CA . MET A 1 87 ? 15.954 17.907 4.138 1.00 87.50 87 MET A CA 1
ATOM 722 C C . MET A 1 87 ? 15.049 18.244 5.336 1.00 87.50 87 MET A C 1
ATOM 724 O O . MET A 1 87 ? 14.397 19.286 5.356 1.00 87.50 87 MET A O 1
ATOM 728 N N . GLY A 1 88 ? 15.004 17.363 6.336 1.00 88.50 88 GLY A N 1
ATOM 729 C CA . GLY A 1 88 ? 14.066 17.424 7.454 1.00 88.50 88 GLY A CA 1
ATOM 730 C C . GLY A 1 88 ? 13.052 16.275 7.424 1.00 88.50 88 GLY A C 1
ATOM 731 O O . GLY A 1 88 ? 13.103 15.436 6.523 1.00 88.50 88 GLY A O 1
ATOM 732 N N . PRO A 1 89 ? 12.171 16.198 8.435 1.00 92.31 89 PRO A N 1
ATOM 733 C CA . PRO A 1 89 ? 11.188 15.132 8.535 1.00 92.31 89 PRO A CA 1
ATOM 734 C C . PRO A 1 89 ? 10.045 15.300 7.526 1.00 92.31 89 PRO A C 1
ATOM 736 O O . PRO A 1 89 ? 9.516 16.397 7.348 1.00 92.31 89 PRO A O 1
ATOM 739 N N . GLU A 1 90 ? 9.615 14.191 6.932 1.00 92.94 90 GLU A N 1
ATOM 740 C CA . GLU A 1 90 ? 8.441 1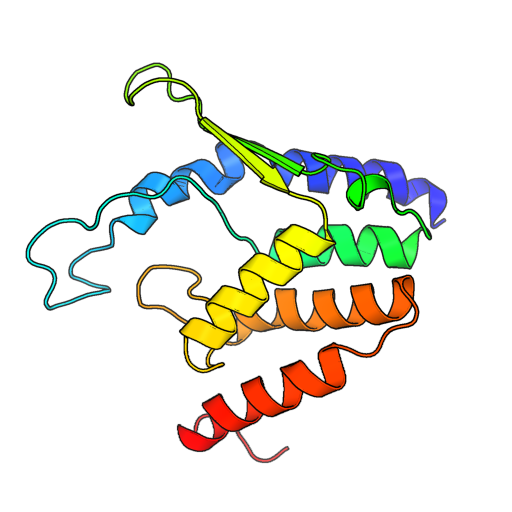4.101 6.060 1.00 92.94 90 GLU A CA 1
ATOM 741 C C . GLU A 1 90 ? 7.419 13.116 6.651 1.00 92.94 90 GLU A C 1
ATOM 743 O O . GLU A 1 90 ? 7.788 12.128 7.292 1.00 92.94 90 GLU A O 1
ATOM 748 N N . SER A 1 91 ? 6.125 13.365 6.434 1.00 93.75 91 SER A N 1
ATOM 749 C CA . SER A 1 91 ? 5.051 12.471 6.882 1.00 93.75 91 SER A CA 1
ATOM 750 C C . SER A 1 91 ? 4.114 12.111 5.737 1.00 93.75 91 SER A C 1
ATOM 752 O O . SER A 1 91 ? 3.474 12.987 5.155 1.00 93.75 91 SER A O 1
ATOM 754 N N . PHE A 1 92 ? 3.964 10.814 5.486 1.00 93.62 92 PHE A N 1
ATOM 755 C CA . PHE A 1 92 ? 3.004 10.270 4.527 1.00 93.62 92 PHE A CA 1
ATOM 756 C C . PHE A 1 92 ? 1.803 9.723 5.286 1.00 93.62 92 PHE A C 1
ATOM 758 O O . PHE A 1 92 ? 1.951 8.915 6.207 1.00 93.62 92 PHE A O 1
ATOM 765 N N . LYS A 1 93 ? 0.611 10.208 4.940 1.00 95.00 93 LYS A N 1
ATOM 766 C CA . LYS A 1 93 ? -0.614 9.968 5.703 1.00 95.00 93 LYS A CA 1
ATOM 767 C C . LYS A 1 93 ? -1.634 9.235 4.858 1.00 95.00 93 LYS A C 1
ATOM 769 O O . LYS A 1 93 ? -1.985 9.677 3.767 1.00 95.00 93 LYS A O 1
ATOM 774 N N . TYR A 1 94 ? -2.159 8.158 5.417 1.00 95.88 94 TYR A N 1
ATOM 775 C CA . TYR A 1 94 ? -3.173 7.331 4.795 1.00 95.88 94 TYR A CA 1
ATOM 776 C C . TYR A 1 94 ? -4.234 6.902 5.807 1.00 95.88 94 TYR A C 1
ATOM 778 O O . TYR A 1 94 ? -4.062 6.956 7.025 1.00 95.88 94 TYR A O 1
ATOM 786 N N . ASN A 1 95 ? -5.339 6.423 5.262 1.00 96.69 95 ASN A N 1
ATOM 787 C CA . ASN A 1 95 ? -6.235 5.484 5.909 1.00 96.69 95 ASN A CA 1
ATOM 788 C C . ASN A 1 95 ? -6.329 4.239 5.010 1.00 96.69 95 ASN A C 1
ATOM 790 O O . ASN A 1 95 ? -5.708 4.183 3.945 1.00 96.69 95 ASN A O 1
ATOM 794 N N . ARG A 1 96 ? -7.094 3.226 5.417 1.00 96.31 96 ARG A N 1
ATOM 795 C CA . ARG A 1 96 ? -7.243 1.985 4.645 1.00 96.31 96 ARG A CA 1
ATOM 796 C C . ARG A 1 96 ? -7.695 2.233 3.205 1.00 96.31 96 ARG A C 1
ATOM 798 O O . ARG A 1 96 ? -7.154 1.620 2.289 1.00 96.31 96 ARG A O 1
ATOM 805 N N . LEU A 1 97 ? -8.650 3.138 3.000 1.00 96.44 97 LEU A N 1
ATOM 806 C CA . LEU A 1 97 ? -9.229 3.404 1.683 1.00 96.44 97 LEU A CA 1
ATOM 807 C C . LEU A 1 97 ? -8.289 4.218 0.791 1.00 96.44 97 LEU A C 1
ATOM 809 O O . LEU A 1 97 ? -8.151 3.897 -0.386 1.00 96.44 97 LEU A O 1
ATOM 813 N N . THR A 1 98 ? -7.598 5.226 1.328 1.00 96.44 98 THR A N 1
ATOM 814 C CA . THR A 1 98 ? -6.632 6.013 0.547 1.00 96.44 98 THR A CA 1
ATOM 815 C C . THR A 1 98 ? -5.376 5.209 0.226 1.00 96.44 98 THR A C 1
ATOM 817 O O . THR A 1 98 ? -4.849 5.345 -0.875 1.00 96.44 98 THR A O 1
ATOM 820 N N . LEU A 1 99 ? -4.944 4.307 1.118 1.00 96.00 99 LEU A N 1
ATOM 821 C CA . LEU A 1 99 ? -3.868 3.358 0.824 1.00 96.00 99 LEU A CA 1
ATOM 822 C C . LEU A 1 99 ? -4.274 2.380 -0.289 1.00 96.00 99 LEU A C 1
ATOM 824 O O . LEU A 1 99 ? -3.504 2.165 -1.223 1.00 96.00 99 LEU A O 1
ATOM 828 N N . GLN A 1 100 ? -5.486 1.812 -0.218 1.00 96.75 100 GLN A N 1
ATOM 829 C CA . GLN A 1 100 ? -6.023 0.968 -1.291 1.00 96.75 100 GLN A CA 1
ATOM 830 C C . GLN A 1 100 ? -6.073 1.722 -2.615 1.00 96.75 100 GLN A C 1
ATOM 832 O O . GLN A 1 100 ? -5.588 1.215 -3.624 1.00 96.75 100 GLN A O 1
ATOM 837 N N . GLN A 1 101 ? -6.606 2.944 -2.605 1.00 96.00 101 GLN A N 1
ATOM 838 C CA . GLN A 1 101 ? -6.701 3.763 -3.804 1.00 96.00 101 GLN A CA 1
ATOM 839 C C . GLN A 1 101 ? -5.325 4.039 -4.408 1.00 96.00 101 GLN A C 1
ATOM 841 O O . GLN A 1 101 ? -5.163 3.890 -5.613 1.00 96.00 101 GLN A O 1
ATOM 846 N N . ALA A 1 102 ? -4.325 4.396 -3.601 1.00 94.44 102 ALA A N 1
ATOM 847 C CA . ALA A 1 102 ? -2.987 4.669 -4.111 1.00 94.44 102 ALA A CA 1
ATOM 848 C C . ALA A 1 102 ? -2.354 3.436 -4.783 1.00 94.44 102 ALA A C 1
ATOM 850 O O . ALA A 1 102 ? -1.771 3.553 -5.862 1.00 94.44 102 ALA A O 1
ATOM 851 N N . ILE A 1 103 ? -2.541 2.245 -4.203 1.00 94.94 103 ILE A N 1
ATOM 852 C CA . ILE A 1 103 ? -2.078 0.980 -4.794 1.00 94.94 103 ILE A CA 1
ATOM 853 C C . ILE A 1 103 ? -2.814 0.678 -6.106 1.00 94.94 103 ILE A C 1
ATOM 855 O O . ILE A 1 103 ? -2.177 0.313 -7.092 1.00 94.94 103 ILE A O 1
ATOM 859 N N . LEU A 1 104 ? -4.140 0.840 -6.148 1.00 95.38 104 LEU A N 1
ATOM 860 C CA . LEU 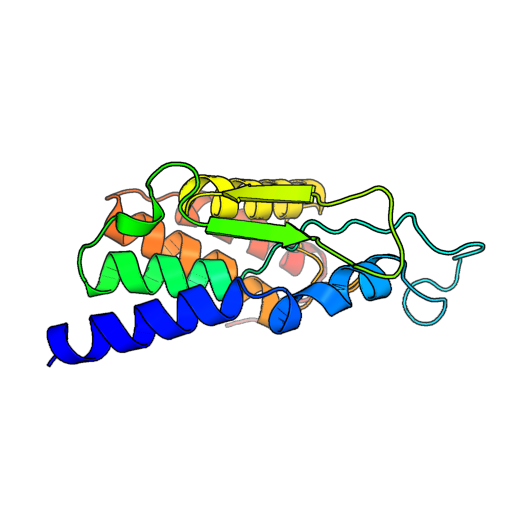A 1 104 ? -4.920 0.594 -7.365 1.00 95.38 104 LEU A CA 1
ATOM 861 C C . LEU A 1 104 ? -4.583 1.594 -8.475 1.00 95.38 104 LEU A C 1
ATOM 863 O O . LEU A 1 104 ? -4.453 1.190 -9.626 1.00 95.38 104 LEU A O 1
ATOM 867 N N . THR A 1 105 ? -4.356 2.864 -8.134 1.00 95.31 105 THR A N 1
ATOM 868 C CA . THR A 1 105 ? -3.886 3.880 -9.083 1.00 95.31 105 THR A CA 1
ATOM 869 C C . THR A 1 105 ? -2.538 3.484 -9.691 1.00 95.31 105 THR A C 1
ATOM 871 O O . THR A 1 105 ? -2.370 3.573 -10.903 1.00 95.31 105 THR A O 1
ATOM 874 N N . GLN A 1 106 ? -1.581 2.998 -8.891 1.00 91.88 106 GLN A N 1
ATOM 875 C CA . GLN A 1 106 ? -0.298 2.519 -9.422 1.00 91.88 106 GLN A CA 1
ATOM 876 C C . GLN A 1 106 ? -0.455 1.272 -10.292 1.00 91.88 106 GLN A C 1
ATOM 878 O O . GLN A 1 106 ? 0.191 1.160 -11.332 1.00 91.88 106 GLN A O 1
ATOM 883 N N . MET A 1 107 ? -1.326 0.347 -9.891 1.00 94.06 107 MET A N 1
ATOM 884 C CA . MET A 1 107 ? -1.624 -0.844 -10.680 1.00 94.06 107 MET A CA 1
ATOM 885 C C . MET A 1 107 ? -2.206 -0.462 -12.045 1.00 94.06 107 MET A C 1
ATOM 887 O O . MET A 1 107 ? -1.776 -1.001 -13.061 1.00 94.06 107 MET A O 1
ATOM 891 N N . GLU A 1 108 ? -3.129 0.500 -12.087 1.00 95.50 108 GLU A N 1
ATOM 892 C CA . GLU A 1 108 ? -3.700 1.034 -13.325 1.00 95.50 108 GLU A CA 1
ATOM 893 C C . GLU A 1 108 ? -2.644 1.733 -14.193 1.00 95.50 108 GLU A C 1
ATOM 895 O O . GLU A 1 108 ? -2.538 1.436 -15.384 1.00 95.50 108 GLU A O 1
ATOM 900 N N . GLN A 1 109 ? -1.804 2.589 -13.600 1.00 93.19 109 GLN A N 1
ATOM 901 C CA . GLN A 1 109 ? -0.677 3.240 -14.286 1.00 93.19 109 GLN A CA 1
ATOM 902 C C . GLN A 1 109 ? 0.320 2.223 -14.865 1.00 93.19 109 GLN A C 1
ATOM 904 O O . GLN A 1 109 ? 0.874 2.440 -15.941 1.00 93.19 109 GLN A O 1
ATOM 909 N N . GLY A 1 110 ? 0.509 1.090 -14.184 1.00 90.56 110 GLY A N 1
ATOM 910 C CA . GLY A 1 110 ? 1.306 -0.052 -14.635 1.00 90.56 110 GLY A CA 1
ATOM 911 C C . GLY A 1 110 ? 0.606 -0.954 -15.659 1.00 90.56 110 GLY A C 1
ATOM 912 O O . GLY A 1 110 ? 1.086 -2.056 -15.933 1.00 90.56 110 GLY A O 1
ATOM 913 N N . GLY A 1 111 ? -0.541 -0.539 -16.209 1.00 95.06 111 GLY A N 1
ATOM 914 C CA . GLY A 1 111 ? -1.298 -1.316 -17.190 1.00 95.06 111 GLY A CA 1
ATOM 915 C C . GLY A 1 111 ? -1.933 -2.577 -16.605 1.00 95.06 111 GLY A C 1
ATOM 916 O O . GLY A 1 111 ? -2.048 -3.582 -17.302 1.00 95.06 111 GLY A O 1
ATOM 917 N N . TRP A 1 112 ? -2.308 -2.538 -15.326 1.00 95.81 112 TRP A N 1
ATOM 918 C CA . TRP A 1 112 ? -2.918 -3.629 -14.559 1.00 95.81 112 TRP A CA 1
ATOM 919 C C . TRP A 1 112 ? -2.042 -4.868 -14.347 1.00 95.81 112 TRP A C 1
ATOM 921 O O . TRP A 1 112 ? -2.507 -5.847 -13.772 1.00 95.81 112 TRP A O 1
ATOM 931 N N . MET A 1 113 ? -0.758 -4.820 -14.714 1.00 93.12 113 MET A N 1
ATOM 932 C CA . MET A 1 113 ? 0.191 -5.903 -14.422 1.00 93.12 113 MET A CA 1
ATOM 933 C C . MET A 1 113 ? 0.436 -6.070 -12.918 1.00 93.12 113 MET A C 1
ATOM 935 O O . MET A 1 113 ? 0.827 -7.138 -12.464 1.00 93.12 113 MET A O 1
ATOM 939 N N . GLY A 1 114 ? 0.198 -5.030 -12.126 1.00 91.94 114 GLY A N 1
ATOM 940 C CA . GLY A 1 114 ? 0.466 -5.021 -10.696 1.00 91.94 114 GLY A CA 1
ATOM 941 C C . GLY A 1 114 ? 1.227 -3.773 -10.284 1.00 91.94 114 GLY A C 1
ATOM 942 O O . GLY A 1 114 ? 1.517 -2.900 -11.098 1.00 91.94 114 GLY A O 1
ATOM 943 N N . VAL A 1 115 ? 1.563 -3.714 -9.004 1.00 90.31 115 VAL A N 1
ATOM 944 C CA . VAL A 1 115 ? 2.499 -2.748 -8.443 1.00 90.31 115 VAL A CA 1
ATOM 945 C C . VAL A 1 115 ? 3.858 -3.422 -8.286 1.00 90.31 115 VAL A C 1
ATOM 947 O O . VAL A 1 115 ? 3.952 -4.598 -7.916 1.00 90.31 115 VAL A O 1
ATOM 950 N N . CYS A 1 116 ? 4.908 -2.675 -8.607 1.00 86.75 116 CYS A N 1
ATOM 951 C CA . CYS A 1 116 ? 6.287 -3.102 -8.434 1.00 86.75 116 CYS A CA 1
ATOM 952 C C . CYS A 1 116 ? 6.619 -3.252 -6.940 1.00 86.75 116 CYS A C 1
ATOM 954 O O . CYS A 1 116 ? 6.384 -2.319 -6.174 1.00 86.75 116 CYS A O 1
ATOM 956 N N . CYS A 1 117 ? 7.183 -4.394 -6.531 1.00 82.44 117 CYS A N 1
ATOM 957 C CA . CYS A 1 117 ? 7.699 -4.563 -5.160 1.00 82.44 117 CYS A CA 1
ATOM 958 C C . CYS A 1 117 ? 9.032 -3.823 -5.020 1.00 82.44 117 CYS A C 1
ATOM 960 O O . CYS A 1 117 ? 9.267 -3.144 -4.031 1.00 82.44 117 CYS A O 1
ATOM 962 N N . GLU A 1 118 ? 9.841 -3.873 -6.076 1.00 85.94 118 GLU A N 1
ATOM 963 C CA . GLU A 1 118 ? 11.078 -3.128 -6.266 1.00 85.94 118 GLU A CA 1
ATOM 964 C C . GLU A 1 118 ? 11.100 -2.545 -7.688 1.00 85.94 118 GLU A C 1
ATOM 966 O O . GLU A 1 118 ? 10.355 -3.021 -8.552 1.00 85.94 118 GLU A O 1
ATOM 971 N N . PRO A 1 119 ? 11.934 -1.527 -7.980 1.00 86.50 119 PRO A N 1
ATOM 972 C CA . PRO A 1 119 ? 11.996 -0.928 -9.310 1.00 86.50 119 PRO A CA 1
ATOM 973 C C . PRO A 1 119 ? 12.107 -1.967 -10.435 1.00 86.50 119 PRO A C 1
ATOM 975 O O . PRO A 1 119 ? 12.989 -2.819 -10.417 1.00 86.50 119 PRO A O 1
ATOM 978 N N . ASN A 1 120 ? 11.198 -1.872 -11.412 1.00 86.62 120 ASN A N 1
ATOM 979 C CA . ASN A 1 120 ? 11.066 -2.775 -12.565 1.00 86.62 120 ASN A CA 1
ATOM 980 C C . ASN A 1 120 ? 10.732 -4.246 -12.236 1.00 86.62 120 ASN A C 1
ATOM 982 O O . ASN A 1 120 ? 10.788 -5.092 -13.127 1.00 86.62 120 ASN A O 1
ATOM 986 N N . MET A 1 121 ? 10.347 -4.569 -10.998 1.00 88.12 121 MET A N 1
ATOM 987 C CA . MET A 1 121 ? 10.045 -5.939 -10.578 1.00 88.12 121 MET A CA 1
ATOM 988 C C . MET A 1 121 ? 8.594 -6.080 -10.116 1.00 88.12 121 MET A C 1
ATOM 990 O O . MET A 1 121 ? 8.218 -5.666 -9.017 1.00 88.12 121 MET A O 1
ATOM 994 N N . VAL A 1 122 ? 7.772 -6.707 -10.962 1.00 90.44 122 VAL A N 1
ATOM 995 C CA . VAL A 1 122 ? 6.379 -7.046 -10.650 1.00 90.44 122 VAL A CA 1
ATOM 996 C C . VAL A 1 122 ? 6.276 -8.539 -10.374 1.00 90.44 122 VAL A C 1
ATOM 998 O O . VAL A 1 122 ? 6.481 -9.363 -11.264 1.00 90.44 122 VAL A O 1
ATOM 1001 N N . PHE A 1 123 ? 5.902 -8.888 -9.145 1.00 90.75 123 PHE A N 1
ATOM 1002 C CA . PHE A 1 123 ? 5.693 -10.275 -8.743 1.00 90.75 123 PHE A CA 1
ATOM 1003 C C . PHE A 1 123 ? 4.210 -10.551 -8.497 1.00 90.75 123 PHE A C 1
ATOM 1005 O O . PHE A 1 123 ? 3.566 -9.863 -7.699 1.00 90.75 123 PHE A O 1
ATOM 1012 N N . ILE A 1 124 ? 3.677 -11.610 -9.116 1.00 91.62 124 ILE A N 1
ATOM 1013 C CA . ILE A 1 124 ? 2.288 -12.057 -8.906 1.00 91.62 124 ILE A CA 1
ATOM 1014 C C . ILE A 1 124 ? 2.034 -12.347 -7.418 1.00 91.62 124 ILE A C 1
ATOM 1016 O O . ILE A 1 124 ? 1.019 -11.930 -6.862 1.00 91.62 124 ILE A O 1
ATOM 1020 N N . VAL A 1 125 ? 2.999 -12.984 -6.743 1.00 91.38 125 VAL A N 1
ATOM 1021 C CA . VAL A 1 125 ? 2.909 -13.312 -5.311 1.00 91.38 125 VAL A CA 1
ATOM 1022 C C . VAL A 1 125 ? 2.839 -12.074 -4.413 1.00 91.38 125 VAL A C 1
ATOM 1024 O O . VAL A 1 125 ? 2.147 -12.106 -3.402 1.00 91.38 125 VAL A O 1
ATOM 1027 N N . CYS A 1 126 ? 3.486 -10.959 -4.768 1.00 91.94 126 CYS A N 1
ATOM 1028 C CA . CYS A 1 126 ? 3.300 -9.705 -4.032 1.00 91.94 126 CYS A CA 1
ATOM 1029 C C . CYS A 1 126 ? 1.916 -9.094 -4.306 1.00 91.94 126 CYS A C 1
ATOM 1031 O O . CYS A 1 126 ? 1.300 -8.488 -3.431 1.00 91.94 126 CYS A O 1
ATOM 1033 N N . ASN A 1 127 ? 1.432 -9.210 -5.541 1.00 93.94 127 ASN A N 1
ATOM 1034 C CA . ASN A 1 127 ? 0.211 -8.541 -5.981 1.00 93.94 127 ASN A CA 1
ATOM 1035 C C . ASN A 1 127 ? -1.069 -9.248 -5.513 1.00 93.94 127 ASN A C 1
ATOM 1037 O O . ASN A 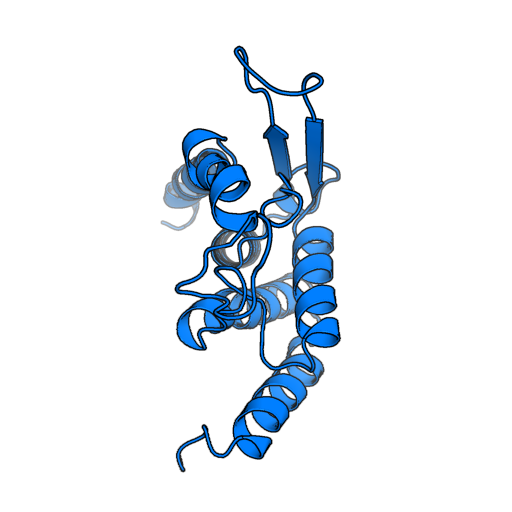1 127 ? -2.130 -8.630 -5.490 1.00 93.94 127 ASN A O 1
ATOM 1041 N N . GLN A 1 128 ? -0.980 -10.486 -5.017 1.00 94.62 128 GLN A N 1
ATOM 1042 C CA . GLN A 1 128 ? -2.112 -11.143 -4.354 1.00 94.62 128 GLN A CA 1
ATOM 1043 C C . GLN A 1 128 ? -2.566 -10.394 -3.089 1.00 94.62 128 GLN A C 1
ATOM 1045 O O . GLN A 1 128 ? -3.759 -10.346 -2.799 1.00 94.62 128 GLN A O 1
ATOM 1050 N N . PHE A 1 129 ? -1.636 -9.790 -2.339 1.00 96.56 129 PHE A N 1
ATOM 1051 C CA . PHE A 1 129 ? -1.937 -9.134 -1.066 1.00 96.56 129 PHE A CA 1
ATOM 1052 C C . PHE A 1 129 ? -2.932 -7.976 -1.223 1.00 96.56 129 PHE A C 1
ATOM 1054 O O . PHE A 1 129 ? -3.972 -8.020 -0.562 1.00 96.56 129 PHE A O 1
ATOM 1061 N N . PRO A 1 130 ? -2.701 -6.980 -2.103 1.00 96.12 130 PRO A N 1
ATOM 1062 C CA . PRO A 1 130 ? -3.664 -5.901 -2.297 1.00 96.12 130 PRO A CA 1
ATOM 1063 C C . PRO A 1 130 ? -4.973 -6.365 -2.956 1.00 96.12 130 PRO A C 1
ATOM 1065 O O . PRO A 1 130 ? -6.026 -5.811 -2.645 1.00 96.12 130 PRO A O 1
ATOM 1068 N N . LEU A 1 131 ? -4.953 -7.404 -3.801 1.00 97.19 131 LEU A N 1
ATOM 1069 C CA . LEU A 1 131 ? -6.174 -7.966 -4.400 1.00 97.19 131 LEU A CA 1
ATOM 1070 C C . LEU A 1 131 ? -7.070 -8.633 -3.343 1.00 97.19 131 LEU A C 1
ATOM 1072 O O . LEU A 1 131 ? -8.267 -8.355 -3.271 1.00 97.19 131 LEU A O 1
ATOM 1076 N N . ILE A 1 132 ? -6.489 -9.457 -2.467 1.00 98.06 132 ILE A N 1
ATOM 1077 C CA . ILE A 1 132 ? -7.207 -10.065 -1.335 1.00 98.06 132 ILE A CA 1
ATOM 1078 C C . ILE A 1 132 ? -7.680 -8.977 -0.369 1.00 98.06 132 ILE A C 1
ATOM 1080 O O . ILE A 1 132 ? -8.808 -9.025 0.118 1.00 98.06 132 ILE A O 1
ATOM 1084 N N . ALA A 1 133 ? -6.847 -7.970 -0.109 1.00 98.00 133 ALA A N 1
ATOM 1085 C CA . ALA A 1 133 ? -7.225 -6.867 0.759 1.00 98.00 133 ALA A CA 1
ATOM 1086 C C . ALA A 1 133 ? -8.421 -6.077 0.212 1.00 98.00 133 ALA A C 1
ATOM 1088 O O . ALA A 1 133 ? -9.334 -5.769 0.972 1.00 98.00 133 ALA A O 1
ATOM 1089 N N . THR A 1 134 ? -8.469 -5.842 -1.102 1.00 98.00 134 THR A N 1
ATOM 1090 C CA . THR A 1 134 ? -9.624 -5.231 -1.778 1.00 98.00 134 THR A CA 1
ATOM 1091 C C . THR A 1 134 ? -10.885 -6.073 -1.568 1.00 98.00 134 THR A C 1
ATOM 1093 O O . THR A 1 134 ? -11.930 -5.528 -1.220 1.00 98.00 134 THR A O 1
ATOM 1096 N N . ARG A 1 135 ? -10.785 -7.410 -1.640 1.00 98.31 135 ARG A N 1
ATOM 1097 C CA . ARG A 1 135 ? -11.910 -8.296 -1.296 1.00 98.31 135 ARG A CA 1
ATOM 1098 C C . ARG A 1 135 ? -12.338 -8.174 0.171 1.00 98.31 135 ARG A C 1
ATOM 1100 O O . ARG A 1 135 ? -13.529 -8.213 0.462 1.00 98.31 135 ARG A O 1
ATOM 1107 N N . TYR A 1 136 ? -11.406 -8.050 1.113 1.00 98.44 136 TYR A N 1
ATOM 1108 C CA . TYR A 1 136 ? -11.752 -7.846 2.527 1.00 98.44 136 TYR A CA 1
ATOM 1109 C C . TYR A 1 136 ? -12.393 -6.480 2.773 1.00 98.44 136 TYR A C 1
ATOM 1111 O O . TYR A 1 136 ? -13.335 -6.386 3.560 1.00 98.44 136 TYR A O 1
ATOM 1119 N N . THR A 1 137 ? -11.934 -5.447 2.066 1.00 97.50 137 THR A N 1
ATOM 1120 C CA . THR A 1 137 ? -12.580 -4.134 2.043 1.00 97.50 137 THR A CA 1
ATOM 1121 C C . THR A 1 137 ? -14.014 -4.240 1.541 1.00 97.50 137 THR A C 1
ATOM 1123 O O . THR A 1 137 ? -14.904 -3.697 2.189 1.00 97.50 137 THR A O 1
ATOM 1126 N N . ASP A 1 138 ? -14.246 -4.988 0.463 1.00 98.06 138 ASP A N 1
ATOM 1127 C CA . ASP A 1 138 ? -15.582 -5.241 -0.078 1.00 98.06 138 ASP A CA 1
ATOM 1128 C C . ASP A 1 138 ? -16.512 -5.897 0.940 1.00 98.06 138 ASP A C 1
ATOM 1130 O O . ASP A 1 138 ? -17.619 -5.415 1.173 1.00 98.06 138 ASP A O 1
ATOM 1134 N N . VAL A 1 139 ? -16.041 -6.944 1.621 1.00 97.81 139 VAL A N 1
ATOM 1135 C CA . VAL A 1 139 ? -16.819 -7.618 2.671 1.00 97.81 139 VAL A CA 1
ATOM 1136 C C . VAL A 1 139 ? -17.146 -6.673 3.829 1.00 97.81 139 VAL A C 1
ATOM 1138 O O . VAL A 1 139 ? -18.267 -6.694 4.330 1.00 97.81 139 VAL A O 1
ATOM 1141 N N . PHE A 1 140 ? -16.186 -5.859 4.273 1.00 97.75 140 PHE A N 1
ATOM 1142 C CA . PHE A 1 140 ? -16.388 -4.962 5.412 1.00 97.75 140 PHE A CA 1
ATOM 1143 C C . PHE A 1 140 ? -17.289 -3.761 5.074 1.00 97.75 140 PHE A C 1
ATOM 1145 O O . PHE A 1 140 ? -18.108 -3.371 5.903 1.00 97.75 140 PHE A O 1
ATOM 1152 N N . ASN A 1 141 ? -17.177 -3.206 3.864 1.00 97.25 141 ASN A N 1
ATOM 1153 C CA . ASN A 1 141 ? -17.945 -2.036 3.430 1.00 97.25 141 ASN A CA 1
ATOM 1154 C C . ASN A 1 141 ? -19.275 -2.393 2.739 1.00 97.25 141 ASN A C 1
ATOM 1156 O O . ASN A 1 141 ? -20.081 -1.498 2.492 1.00 97.25 141 ASN A O 1
ATOM 1160 N N . GLY A 1 142 ? -19.508 -3.663 2.393 1.00 97.31 142 GLY A N 1
ATOM 1161 C CA . GLY A 1 142 ? -20.658 -4.074 1.583 1.00 97.31 142 GLY A CA 1
ATOM 1162 C C . GLY A 1 142 ? -20.552 -3.637 0.118 1.00 97.31 142 GLY A C 1
ATOM 1163 O O . GLY A 1 142 ? -21.564 -3.300 -0.492 1.00 97.31 142 GLY A O 1
ATOM 1164 N N . THR A 1 143 ? -19.336 -3.608 -0.433 1.00 97.50 143 THR A N 1
ATOM 1165 C CA . THR A 1 143 ? -19.045 -3.224 -1.826 1.00 97.50 143 THR A CA 1
ATOM 1166 C C . THR A 1 143 ? -18.566 -4.424 -2.650 1.00 97.50 143 THR A C 1
ATOM 1168 O O . THR A 1 143 ? -18.502 -5.547 -2.150 1.00 97.50 143 THR A O 1
ATOM 1171 N N . ASN A 1 144 ? -18.267 -4.206 -3.931 1.00 97.75 144 ASN A N 1
ATOM 1172 C CA . ASN A 1 144 ? -17.829 -5.238 -4.876 1.00 97.75 144 ASN A CA 1
ATOM 1173 C C . ASN A 1 144 ? -16.746 -4.741 -5.859 1.00 97.75 144 ASN A C 1
ATOM 1175 O O . ASN A 1 144 ? -16.706 -5.152 -7.014 1.00 97.75 144 ASN A O 1
ATOM 1179 N N . MET A 1 145 ? -15.853 -3.857 -5.409 1.00 96.94 145 MET A N 1
ATOM 1180 C CA . MET A 1 145 ? -14.785 -3.269 -6.226 1.00 96.94 145 MET A CA 1
ATOM 1181 C C . MET A 1 145 ? -13.856 -4.318 -6.853 1.00 96.94 145 MET A C 1
ATOM 1183 O O . MET A 1 145 ? -13.347 -4.122 -7.958 1.00 96.94 145 MET A O 1
ATOM 1187 N N . ILE A 1 146 ? -13.612 -5.438 -6.168 1.00 97.44 146 ILE A N 1
ATOM 1188 C CA . ILE A 1 146 ? -12.735 -6.493 -6.684 1.00 97.44 146 ILE A CA 1
ATOM 1189 C C . ILE A 1 146 ? -13.262 -7.122 -7.977 1.00 97.44 146 ILE A C 1
ATOM 1191 O O . ILE A 1 146 ? -12.457 -7.607 -8.774 1.00 97.44 146 ILE A O 1
ATOM 1195 N N . ASP A 1 147 ? -14.578 -7.082 -8.203 1.00 97.81 147 ASP A N 1
ATOM 1196 C CA . ASP A 1 147 ? -15.208 -7.641 -9.399 1.00 97.81 147 ASP A CA 1
ATOM 1197 C C . ASP A 1 147 ? -14.802 -6.854 -10.655 1.00 97.81 147 ASP A C 1
ATOM 1199 O O . ASP A 1 147 ? -14.719 -7.434 -11.734 1.00 97.81 147 ASP A O 1
ATOM 1203 N N . ASP A 1 148 ? -14.435 -5.576 -10.505 1.00 97.19 148 ASP A N 1
ATOM 1204 C CA . ASP A 1 148 ? -13.886 -4.749 -11.584 1.00 97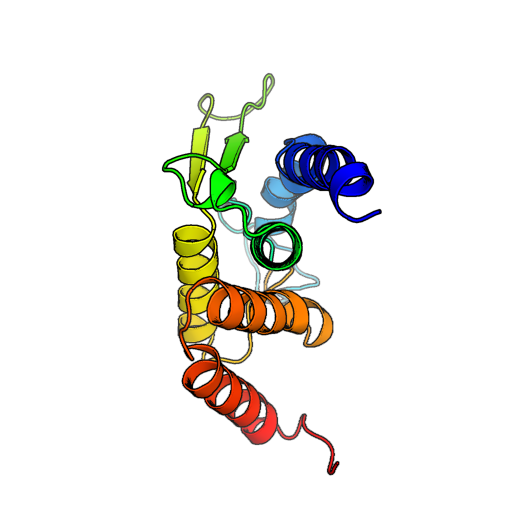.19 148 ASP A CA 1
ATOM 1205 C C . ASP A 1 148 ? -12.355 -4.841 -11.682 1.00 97.19 148 ASP A C 1
ATOM 1207 O O . ASP A 1 148 ? -11.786 -4.784 -12.776 1.00 97.19 148 ASP A O 1
ATOM 1211 N N . VAL A 1 149 ? -11.658 -4.963 -10.548 1.00 97.12 149 VAL A N 1
ATOM 1212 C CA . VAL A 1 149 ? -10.183 -4.964 -10.492 1.00 97.12 149 VAL A CA 1
ATOM 1213 C C . VAL A 1 149 ? -9.597 -6.295 -10.969 1.00 97.12 149 VAL A C 1
ATOM 1215 O O . VAL A 1 149 ? -8.655 -6.317 -11.765 1.00 97.12 149 VAL A O 1
ATOM 1218 N N . LEU A 1 150 ? -10.139 -7.421 -10.498 1.00 96.44 150 LEU A N 1
ATOM 1219 C CA . LEU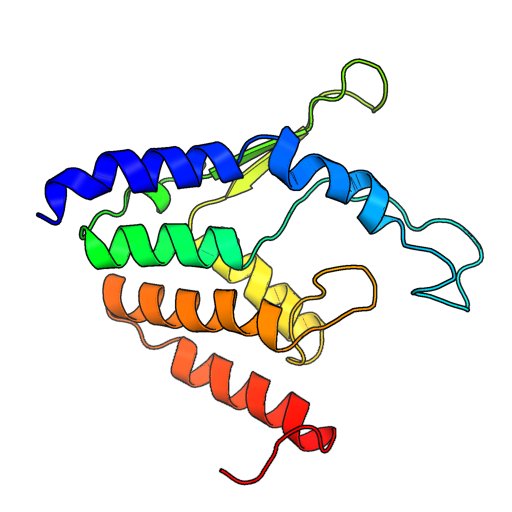 A 1 150 ? -9.563 -8.741 -10.750 1.00 96.44 150 LEU A CA 1
ATOM 1220 C C . LEU A 1 150 ? -9.577 -9.137 -12.239 1.00 96.44 150 LEU A C 1
ATOM 1222 O O . LEU A 1 150 ? -8.563 -9.679 -12.695 1.00 96.44 150 LEU A O 1
ATOM 1226 N N . PRO A 1 151 ? -10.640 -8.870 -13.028 1.00 96.94 151 PRO A N 1
ATOM 1227 C CA . PRO A 1 151 ? -10.622 -9.150 -14.462 1.00 96.94 151 PRO A CA 1
ATOM 1228 C C . PRO A 1 151 ? -9.553 -8.355 -15.210 1.00 96.94 151 PRO A C 1
ATOM 1230 O O . PRO A 1 151 ? -8.864 -8.925 -16.052 1.00 96.94 151 PRO A O 1
ATOM 1233 N N . LYS A 1 152 ? -9.358 -7.071 -14.873 1.00 97.38 152 LYS A N 1
ATOM 1234 C CA . LYS A 1 152 ? -8.324 -6.227 -15.496 1.00 97.38 152 LYS A CA 1
ATOM 1235 C C . LYS A 1 152 ? -6.926 -6.773 -15.224 1.00 97.38 152 LYS A C 1
ATOM 1237 O O . LYS A 1 152 ? -6.130 -6.905 -16.151 1.00 97.38 152 LYS A O 1
ATOM 1242 N N . TYR A 1 153 ? -6.661 -7.155 -13.973 1.00 96.31 153 TYR A N 1
ATOM 1243 C CA . TYR A 1 153 ? -5.396 -7.772 -13.580 1.00 96.31 153 TYR A CA 1
ATOM 1244 C C . TYR A 1 153 ? -5.151 -9.083 -14.340 1.00 96.31 153 TYR A C 1
ATOM 1246 O O . TYR A 1 153 ? -4.120 -9.243 -14.987 1.00 96.31 153 TYR A O 1
ATOM 1254 N N . LYS A 1 154 ? -6.121 -10.008 -14.339 1.00 95.19 154 LYS A N 1
ATOM 1255 C CA . LYS A 1 154 ? -5.996 -11.289 -15.056 1.00 95.19 154 LYS A CA 1
ATOM 1256 C C . LYS A 1 154 ? -5.778 -11.096 -16.557 1.00 95.19 154 LYS A C 1
ATOM 1258 O O . LYS A 1 154 ? -4.894 -11.736 -17.115 1.00 95.19 154 LYS A O 1
ATOM 1263 N N . ALA A 1 155 ? -6.529 -10.195 -17.190 1.00 95.75 155 ALA A N 1
ATOM 1264 C CA . ALA A 1 155 ? -6.397 -9.905 -18.616 1.00 95.75 155 ALA A CA 1
ATOM 1265 C C . ALA A 1 155 ? -5.005 -9.359 -18.980 1.00 95.75 155 ALA A C 1
ATOM 1267 O O . ALA A 1 155 ? -4.469 -9.689 -20.038 1.00 95.75 155 ALA A O 1
ATOM 1268 N N . ALA A 1 156 ? -4.393 -8.552 -18.106 1.00 95.94 156 ALA A N 1
ATOM 1269 C CA . ALA A 1 156 ? -3.047 -8.028 -18.324 1.00 95.94 156 ALA A CA 1
ATOM 1270 C C . ALA A 1 156 ? -1.988 -9.148 -18.362 1.00 95.94 156 ALA A C 1
ATOM 1272 O O . ALA A 1 156 ? -1.146 -9.170 -19.264 1.00 95.94 156 ALA A O 1
ATOM 1273 N N . TRP A 1 157 ? -2.065 -10.108 -17.433 1.00 94.69 157 TRP A N 1
ATOM 1274 C CA . TRP A 1 157 ? -1.161 -11.266 -17.394 1.00 94.69 157 TRP A CA 1
ATOM 1275 C C . TRP A 1 157 ? -1.434 -12.279 -18.508 1.00 94.69 157 TRP A C 1
ATOM 1277 O O . TRP A 1 157 ? -0.489 -12.813 -19.092 1.00 94.69 157 TRP A O 1
ATOM 1287 N N . ASP A 1 158 ? -2.702 -12.504 -18.846 1.00 94.50 158 ASP A N 1
ATOM 1288 C CA . ASP A 1 158 ? -3.103 -13.385 -19.945 1.00 94.50 158 ASP A CA 1
ATOM 1289 C C . ASP A 1 158 ? -2.571 -12.883 -21.296 1.00 94.50 158 ASP A C 1
ATOM 1291 O O . ASP A 1 158 ? -1.944 -13.630 -22.045 1.00 94.50 158 ASP A O 1
ATOM 1295 N N . LYS A 1 159 ? -2.649 -11.568 -21.551 1.00 95.12 159 LYS A N 1
ATOM 1296 C CA . LYS A 1 159 ? -2.056 -10.928 -22.741 1.00 95.12 159 LYS A CA 1
ATOM 1297 C C . LYS A 1 159 ? -0.543 -11.160 -22.870 1.00 95.12 159 LYS A C 1
ATOM 1299 O O . LYS A 1 159 ? 0.013 -11.031 -23.960 1.00 95.12 159 LYS A O 1
ATOM 1304 N N . ARG A 1 160 ? 0.142 -11.469 -21.766 1.00 91.69 160 ARG A N 1
ATOM 1305 C CA . ARG A 1 160 ? 1.576 -11.787 -21.731 1.00 91.69 160 ARG A CA 1
ATOM 1306 C C . ARG A 1 160 ? 1.865 -13.291 -21.797 1.00 91.69 160 ARG A C 1
ATOM 1308 O O . ARG A 1 160 ? 3.033 -13.660 -21.734 1.00 91.69 160 ARG A O 1
ATOM 1315 N N . GLY A 1 161 ? 0.844 -14.144 -21.901 1.00 92.50 161 GLY A N 1
ATOM 1316 C CA . GLY A 1 161 ? 0.992 -15.601 -21.899 1.00 92.50 161 GLY A CA 1
ATOM 1317 C C . GLY A 1 161 ? 1.491 -16.156 -20.563 1.00 92.50 161 GLY A C 1
ATOM 1318 O O . GLY A 1 161 ? 2.159 -17.183 -20.538 1.00 92.50 161 GLY A O 1
ATOM 1319 N N . MET A 1 162 ? 1.227 -15.452 -19.456 1.00 88.69 162 MET A N 1
ATOM 1320 C CA . MET A 1 162 ? 1.718 -15.803 -18.114 1.00 88.69 162 MET A CA 1
ATOM 1321 C C . MET A 1 162 ? 0.634 -16.420 -17.214 1.00 88.69 162 MET A C 1
ATOM 1323 O O . MET A 1 162 ? 0.811 -16.510 -16.000 1.00 88.69 162 MET A O 1
ATOM 1327 N N . MET A 1 163 ? -0.489 -16.838 -17.799 1.00 86.94 163 MET A N 1
ATOM 1328 C CA . MET A 1 163 ? -1.570 -17.552 -17.120 1.00 86.94 163 MET A CA 1
ATOM 1329 C C . MET A 1 163 ? -1.562 -19.016 -17.565 1.00 86.94 163 MET A C 1
ATOM 1331 O O . MET A 1 163 ? -1.456 -19.301 -18.754 1.00 86.94 163 MET A O 1
ATOM 1335 N N . ALA A 1 164 ? -1.660 -19.941 -16.610 1.00 80.69 164 ALA A N 1
ATOM 1336 C CA . ALA A 1 164 ? -1.894 -21.351 -16.904 1.00 80.69 164 ALA A CA 1
ATOM 1337 C C . ALA A 1 164 ? -3.400 -21.619 -17.057 1.00 80.69 164 ALA A C 1
ATOM 1339 O O . ALA A 1 164 ? -4.224 -20.902 -16.479 1.00 80.69 164 ALA A O 1
ATOM 1340 N N . GLU A 1 165 ? -3.753 -22.665 -17.805 1.00 77.75 165 GLU A N 1
ATOM 1341 C CA . GLU A 1 165 ? -5.106 -23.224 -17.771 1.00 77.75 165 GLU A CA 1
ATOM 1342 C C . GLU A 1 165 ? -5.370 -23.792 -16.364 1.00 77.75 165 GLU A C 1
ATOM 1344 O O . GLU A 1 165 ? -4.504 -24.460 -15.794 1.00 77.75 165 GLU A O 1
ATOM 1349 N N . ASN A 1 166 ? -6.527 -23.453 -15.781 1.00 59.47 166 ASN A N 1
ATOM 1350 C CA . ASN A 1 166 ? -6.929 -23.899 -14.439 1.00 59.47 166 ASN A CA 1
ATOM 1351 C C . ASN A 1 166 ? -7.603 -25.268 -14.475 1.00 59.47 166 ASN A C 1
ATOM 1353 O O . ASN A 1 166 ? -8.457 -25.462 -15.369 1.00 59.47 166 ASN A O 1
#

Foldseek 3Di:
DLVVCLVVLVVVLVVCLDCVNQVCQQVQQQPDCVLPVVDPGGDHGDRDDQALQSLLSVLCSCLSVVDQCLVDWQSRKRWDADPPDDDGIDIDGDGSVRSLVVQLVQCVVVQVCGHAPTVNHRDPVRRVSSLVSVVSVCNSVVHDVSVVNVVSNVVSCVVVVNDDDD